Protein AF-A0AA37ZC98-F1 (afdb_monomer_lite)

Structure (mmCIF, N/CA/C/O backbone):
data_AF-A0AA37ZC98-F1
#
_entry.id   AF-A0AA37ZC98-F1
#
loop_
_atom_site.group_PDB
_atom_site.id
_atom_site.type_symbol
_atom_site.label_atom_id
_atom_site.label_alt_id
_atom_site.label_comp_id
_atom_site.label_asym_id
_atom_site.label_entity_id
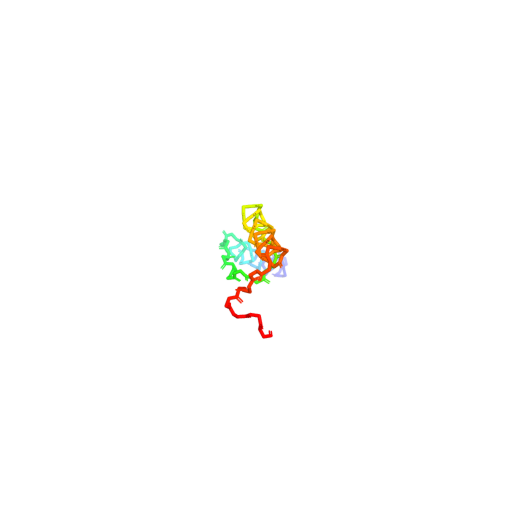_atom_site.label_seq_id
_atom_site.pdbx_PDB_ins_code
_atom_site.Cartn_x
_atom_site.Cartn_y
_atom_site.Cartn_z
_atom_site.occupancy
_atom_site.B_iso_or_equiv
_atom_site.auth_seq_id
_atom_site.auth_comp_id
_atom_site.auth_asym_id
_atom_site.auth_atom_id
_atom_site.pdbx_PDB_model_num
ATOM 1 N N . MET A 1 1 ? 26.925 1.066 -41.499 1.00 57.88 1 MET A N 1
ATOM 2 C CA . MET A 1 1 ? 26.205 1.098 -40.207 1.00 57.88 1 MET A CA 1
ATOM 3 C C . MET A 1 1 ? 25.048 0.131 -40.331 1.00 57.88 1 MET A C 1
ATOM 5 O O . MET A 1 1 ? 24.240 0.330 -41.224 1.00 57.88 1 MET A O 1
ATOM 9 N N . CYS A 1 2 ? 25.045 -0.958 -39.559 1.00 75.69 2 CYS A N 1
ATOM 10 C CA . CYS A 1 2 ? 24.020 -1.999 -39.672 1.00 75.69 2 CYS A CA 1
ATOM 11 C C . CYS A 1 2 ? 22.648 -1.461 -39.253 1.00 75.69 2 CYS A C 1
ATOM 13 O O . CYS A 1 2 ? 22.539 -0.791 -38.229 1.00 75.69 2 CYS A O 1
ATOM 15 N N . GLU A 1 3 ? 21.618 -1.795 -40.021 1.00 78.56 3 GLU A N 1
ATOM 16 C CA . GLU A 1 3 ? 20.221 -1.373 -39.837 1.00 78.56 3 GLU A CA 1
ATOM 17 C C . GLU A 1 3 ? 19.674 -1.712 -38.436 1.00 78.56 3 GLU A C 1
ATOM 19 O O . GLU A 1 3 ? 19.038 -0.881 -37.786 1.00 78.56 3 GLU A O 1
ATOM 24 N N . ALA A 1 4 ? 20.093 -2.856 -37.888 1.00 80.44 4 ALA A N 1
ATOM 25 C CA . ALA A 1 4 ? 19.793 -3.273 -36.519 1.00 80.44 4 ALA A CA 1
ATOM 26 C C . ALA A 1 4 ? 20.250 -2.264 -35.442 1.00 80.44 4 ALA A C 1
ATOM 28 O O . ALA A 1 4 ? 19.622 -2.136 -34.393 1.00 80.44 4 ALA A O 1
ATOM 29 N N . TYR A 1 5 ? 21.336 -1.518 -35.681 1.00 84.31 5 TYR A N 1
ATOM 30 C CA . TYR A 1 5 ? 21.823 -0.509 -34.735 1.00 84.31 5 TYR A CA 1
ATOM 31 C C . TYR A 1 5 ? 20.936 0.746 -34.734 1.00 84.31 5 TYR A C 1
ATOM 33 O O . TYR A 1 5 ? 20.663 1.316 -33.677 1.00 84.31 5 TYR A O 1
ATOM 41 N N . SER A 1 6 ? 20.452 1.173 -35.905 1.00 84.38 6 SER A N 1
ATOM 42 C CA . SER A 1 6 ? 19.502 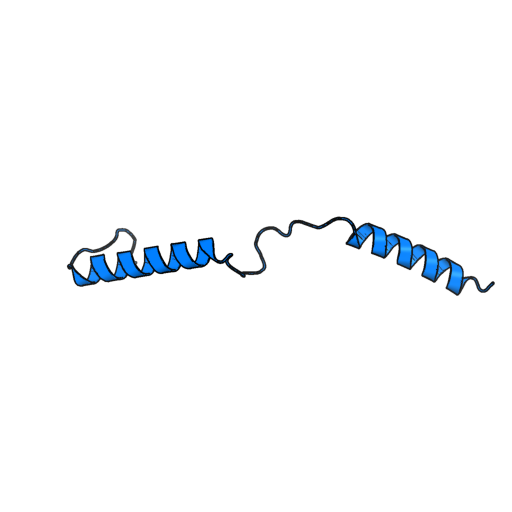2.290 -36.013 1.00 84.38 6 SER A CA 1
ATOM 43 C C . SER A 1 6 ? 18.140 1.954 -35.407 1.00 84.38 6 SER A C 1
ATOM 45 O O . SER A 1 6 ? 17.551 2.790 -34.719 1.00 84.38 6 SER A O 1
ATOM 47 N N . GLU A 1 7 ? 17.666 0.724 -35.592 1.00 87.62 7 GLU A N 1
ATOM 48 C CA . GLU A 1 7 ? 16.426 0.234 -34.981 1.00 87.62 7 GLU A CA 1
ATOM 49 C C . GLU A 1 7 ? 16.541 0.143 -33.456 1.00 87.62 7 GLU A C 1
ATOM 51 O O . GLU A 1 7 ? 15.661 0.600 -32.728 1.00 87.62 7 GLU A O 1
ATOM 56 N N . ALA A 1 8 ? 17.666 -0.358 -32.939 1.00 86.38 8 ALA A N 1
ATOM 57 C CA . ALA A 1 8 ? 17.902 -0.385 -31.500 1.00 86.38 8 ALA A CA 1
ATOM 58 C C . ALA A 1 8 ? 17.916 1.030 -30.900 1.00 86.38 8 ALA A C 1
ATOM 60 O O . ALA A 1 8 ? 17.316 1.270 -29.854 1.00 86.38 8 ALA A O 1
ATOM 61 N N . LYS A 1 9 ? 18.551 1.992 -31.580 1.00 91.19 9 LYS A N 1
ATOM 62 C CA . LYS A 1 9 ? 18.642 3.378 -31.105 1.00 91.19 9 LYS A CA 1
ATOM 63 C C . LYS A 1 9 ? 17.281 4.078 -31.072 1.00 91.19 9 LYS A C 1
ATOM 65 O O . LYS A 1 9 ? 16.986 4.787 -30.113 1.00 91.19 9 LYS A O 1
ATOM 70 N N . THR A 1 10 ? 16.453 3.867 -32.093 1.00 87.88 10 THR A N 1
ATOM 71 C CA . THR A 1 10 ? 15.080 4.399 -32.121 1.00 87.88 10 THR A CA 1
ATOM 72 C C . THR A 1 10 ? 14.231 3.769 -31.022 1.00 87.88 10 THR A C 1
ATOM 74 O O . THR A 1 10 ? 13.572 4.488 -30.273 1.00 87.88 10 THR A O 1
ATOM 77 N N . ARG A 1 11 ? 14.342 2.451 -30.821 1.00 88.38 11 ARG A N 1
ATOM 78 C CA . ARG A 1 11 ? 13.611 1.747 -29.764 1.00 88.38 11 ARG A CA 1
ATOM 79 C C . ARG A 1 11 ? 14.008 2.182 -28.354 1.00 88.38 11 ARG A C 1
ATOM 81 O O . ARG A 1 11 ? 13.140 2.301 -27.494 1.00 88.38 11 ARG A O 1
ATOM 88 N N . ILE A 1 12 ? 15.294 2.432 -28.114 1.00 88.75 12 ILE A N 1
ATOM 89 C CA . ILE A 1 12 ? 15.794 2.942 -26.830 1.00 88.75 12 ILE A CA 1
ATOM 90 C C . ILE A 1 12 ? 15.234 4.341 -26.560 1.00 88.75 12 ILE A C 1
ATOM 92 O O . ILE A 1 12 ? 14.663 4.553 -25.497 1.00 88.75 12 ILE A O 1
ATOM 96 N N . ALA A 1 13 ? 15.291 5.252 -27.535 1.00 87.31 13 ALA A N 1
ATOM 97 C CA . ALA A 1 13 ? 14.758 6.607 -27.377 1.00 87.31 13 ALA A CA 1
ATOM 98 C C . ALA A 1 13 ? 13.240 6.616 -27.095 1.00 87.31 13 ALA A C 1
ATOM 100 O O . ALA A 1 13 ? 12.757 7.379 -26.259 1.00 87.31 13 ALA A O 1
ATOM 101 N N . GLU A 1 14 ? 12.477 5.730 -27.742 1.00 83.75 14 GLU A N 1
ATOM 102 C CA . GLU A 1 14 ? 11.049 5.544 -27.451 1.00 83.75 14 GLU A CA 1
ATOM 103 C C . GLU A 1 14 ? 10.791 5.043 -26.024 1.00 83.75 14 GLU A C 1
ATOM 105 O O . GLU A 1 14 ? 9.813 5.443 -25.390 1.00 83.75 14 GLU A O 1
ATOM 110 N N . LEU A 1 15 ? 11.631 4.134 -25.522 1.00 83.00 15 LEU A N 1
ATOM 111 C CA . LEU A 1 15 ? 11.513 3.586 -24.170 1.00 83.00 15 LEU A CA 1
ATOM 112 C C . LEU A 1 15 ? 11.922 4.613 -23.112 1.00 83.00 15 LEU A C 1
ATOM 114 O O . LEU A 1 15 ? 11.237 4.740 -22.101 1.00 83.00 15 LEU A O 1
ATOM 118 N N . GLU A 1 16 ? 12.974 5.387 -23.368 1.00 82.38 16 GLU A N 1
ATOM 119 C CA . GLU A 1 16 ? 13.402 6.496 -22.514 1.00 82.38 16 GLU A CA 1
ATOM 120 C C . GLU A 1 16 ? 12.311 7.570 -22.415 1.00 82.38 16 GLU A C 1
ATOM 122 O O . GLU A 1 16 ? 11.989 8.014 -21.315 1.00 82.38 16 GLU A O 1
ATOM 127 N N . ALA A 1 17 ? 11.653 7.916 -23.527 1.00 80.00 17 ALA A N 1
ATOM 128 C CA . ALA A 1 17 ? 10.521 8.845 -23.528 1.00 80.00 17 ALA A CA 1
ATOM 129 C C . ALA A 1 17 ? 9.307 8.313 -22.740 1.00 80.00 17 ALA A C 1
ATOM 131 O O . ALA A 1 17 ? 8.599 9.082 -22.087 1.00 80.00 17 ALA A O 1
ATOM 132 N N . LYS A 1 18 ? 9.065 6.995 -22.768 1.00 71.50 18 LYS A N 1
ATOM 133 C CA . LYS A 1 18 ? 8.016 6.348 -21.960 1.00 71.50 18 LYS A CA 1
ATOM 134 C C . LYS A 1 18 ? 8.365 6.305 -20.472 1.00 71.50 18 LYS A C 1
ATOM 136 O O . LYS A 1 18 ? 7.462 6.428 -19.654 1.00 71.50 18 LYS A O 1
ATOM 141 N N . LEU A 1 19 ? 9.644 6.146 -20.129 1.00 71.94 19 LEU A N 1
ATOM 142 C CA . LEU A 1 19 ? 10.129 6.115 -18.747 1.00 71.94 19 LEU A CA 1
ATOM 143 C C . LEU A 1 19 ? 10.183 7.516 -18.114 1.00 71.94 19 LEU A C 1
ATOM 145 O O . LEU A 1 19 ? 9.951 7.657 -16.917 1.00 71.94 19 LEU A O 1
ATOM 149 N N . ALA A 1 20 ? 10.462 8.548 -18.915 1.00 73.19 20 ALA A N 1
ATOM 150 C CA . ALA A 1 20 ? 10.591 9.933 -18.462 1.00 73.19 20 ALA A CA 1
ATOM 151 C C . ALA A 1 20 ? 9.281 10.547 -17.937 1.00 73.19 20 ALA A C 1
ATOM 153 O O . ALA A 1 20 ? 9.326 11.531 -17.201 1.00 73.19 20 ALA A O 1
ATOM 154 N N . ASN A 1 21 ? 8.125 9.975 -18.285 1.00 68.88 21 ASN A N 1
ATOM 155 C CA . ASN A 1 21 ? 6.837 10.394 -17.747 1.00 68.88 21 ASN A CA 1
ATOM 156 C C . ASN A 1 21 ? 6.504 9.543 -16.514 1.00 68.88 21 ASN A C 1
ATOM 158 O O . ASN A 1 21 ? 6.093 8.391 -16.683 1.00 68.88 21 ASN A O 1
ATOM 162 N N . PRO A 1 22 ? 6.655 10.066 -15.281 1.00 61.62 22 PRO A N 1
ATOM 163 C CA . PRO A 1 22 ? 6.276 9.332 -14.085 1.00 61.62 22 PRO A CA 1
ATOM 164 C C . PRO A 1 22 ? 4.771 9.066 -14.126 1.00 61.62 22 PRO A C 1
ATOM 166 O O . PRO A 1 22 ? 3.949 9.955 -13.905 1.00 61.62 22 PRO A O 1
ATOM 169 N N . VAL A 1 23 ? 4.401 7.825 -14.435 1.00 61.38 23 VAL A N 1
ATOM 170 C CA . VAL A 1 23 ? 3.018 7.377 -14.325 1.00 61.38 23 VAL A CA 1
ATOM 171 C C . VAL A 1 23 ? 2.707 7.324 -12.836 1.00 61.38 23 VAL A C 1
ATOM 173 O O . VAL A 1 23 ? 3.205 6.458 -12.117 1.00 61.38 23 VAL A O 1
ATOM 176 N N . LEU A 1 24 ? 1.896 8.272 -12.367 1.00 56.81 24 LEU A N 1
ATOM 177 C CA . LEU A 1 24 ? 1.238 8.185 -11.070 1.00 56.81 24 LEU A CA 1
ATOM 178 C C . LEU A 1 24 ? 0.328 6.958 -11.108 1.00 56.81 24 LEU A C 1
ATOM 180 O O . LEU A 1 24 ? -0.813 7.023 -11.563 1.00 56.81 24 LEU A O 1
ATOM 184 N N . LEU A 1 25 ? 0.865 5.816 -10.686 1.00 56.09 25 LEU A N 1
ATOM 185 C CA . LEU A 1 25 ? 0.075 4.610 -10.519 1.00 56.09 25 LEU A CA 1
ATOM 186 C C . LEU A 1 25 ? -0.999 4.916 -9.463 1.00 56.09 25 LEU A C 1
ATOM 188 O O . LEU A 1 25 ? -0.650 5.340 -8.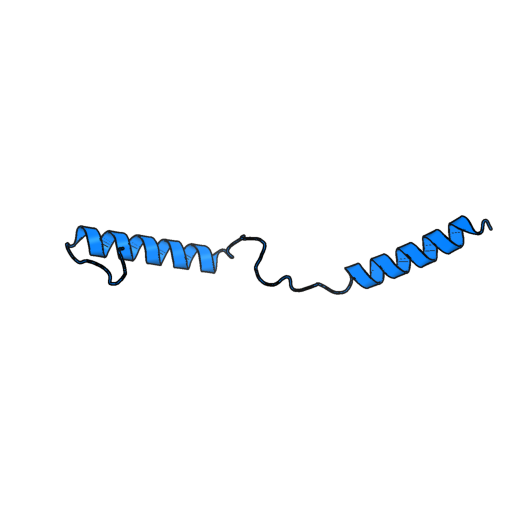356 1.00 56.09 25 LEU A O 1
ATOM 192 N N . PRO A 1 26 ? -2.297 4.730 -9.766 1.00 57.19 26 PRO A N 1
ATOM 193 C CA . PRO A 1 26 ? -3.328 4.807 -8.739 1.00 57.19 26 PRO A CA 1
ATOM 194 C C . PRO A 1 26 ? -2.964 3.786 -7.666 1.00 57.19 26 PRO A C 1
ATOM 196 O O . PRO A 1 26 ? -2.689 2.648 -8.029 1.00 57.19 26 PRO A O 1
ATOM 199 N N . LYS A 1 27 ? -2.882 4.220 -6.397 1.00 57.81 27 LYS A N 1
ATOM 200 C CA . LYS A 1 27 ? -2.357 3.496 -5.218 1.00 57.81 27 LYS A CA 1
ATOM 201 C C . LYS A 1 27 ? -2.644 1.981 -5.247 1.00 57.81 27 LYS A C 1
ATOM 203 O O . LYS A 1 27 ? -3.588 1.504 -4.633 1.00 57.81 27 LYS A O 1
ATOM 208 N N . THR A 1 28 ? -1.831 1.230 -5.982 1.00 57.56 28 THR A N 1
ATOM 209 C CA . THR A 1 28 ? -1.960 -0.226 -6.181 1.00 57.56 28 THR A CA 1
ATOM 210 C C . THR A 1 28 ? -0.740 -0.969 -5.661 1.00 57.56 28 THR A C 1
ATOM 212 O O . THR A 1 28 ? -0.799 -2.179 -5.490 1.00 57.56 28 THR A O 1
ATOM 215 N N . ASN A 1 29 ? 0.331 -0.256 -5.306 1.00 53.22 29 ASN A N 1
ATOM 216 C CA . ASN A 1 29 ? 1.400 -0.809 -4.490 1.00 53.22 29 ASN A CA 1
ATOM 217 C C . ASN A 1 29 ? 1.193 -0.334 -3.057 1.00 53.22 29 ASN A C 1
ATOM 219 O O . ASN A 1 29 ? 1.445 0.829 -2.752 1.00 53.22 29 ASN A O 1
ATOM 223 N N . GLY A 1 30 ? 0.688 -1.235 -2.214 1.00 58.56 30 GLY A N 1
ATOM 224 C CA . GLY A 1 30 ? 0.348 -1.046 -0.802 1.00 58.56 30 GLY A CA 1
ATOM 225 C C . GLY A 1 30 ? 1.517 -0.703 0.126 1.00 58.56 30 GLY A C 1
ATOM 226 O O . GLY A 1 30 ? 1.633 -1.273 1.204 1.00 58.56 30 GLY A O 1
ATOM 227 N N . TYR A 1 31 ? 2.366 0.243 -0.258 1.00 57.41 31 TYR A N 1
ATOM 228 C CA . TYR A 1 31 ? 3.240 0.940 0.667 1.00 57.41 31 TYR A CA 1
ATOM 229 C C . TYR A 1 31 ? 2.475 2.147 1.175 1.00 57.41 31 TYR A C 1
ATOM 231 O O . TYR A 1 31 ? 2.361 3.169 0.499 1.00 57.41 31 TYR A O 1
ATOM 239 N N . TRP A 1 32 ? 1.896 1.992 2.358 1.00 61.56 32 TRP A N 1
ATOM 240 C CA . TRP A 1 32 ? 1.408 3.130 3.119 1.00 61.56 32 TRP A CA 1
ATOM 241 C C . TRP A 1 32 ? 2.568 4.097 3.301 1.00 61.56 32 TRP A C 1
ATOM 243 O O . TRP A 1 32 ? 3.679 3.674 3.639 1.00 61.56 32 TRP A O 1
ATOM 253 N N . ASN A 1 33 ? 2.331 5.383 3.060 1.00 73.00 33 ASN A N 1
ATOM 254 C CA . ASN A 1 33 ? 3.310 6.370 3.486 1.00 73.00 33 ASN A CA 1
ATOM 255 C C . ASN A 1 33 ? 3.403 6.348 5.033 1.00 73.00 33 ASN A C 1
ATOM 257 O O . ASN A 1 33 ? 2.506 5.848 5.717 1.00 73.00 33 ASN A O 1
ATOM 261 N N . GLU A 1 34 ? 4.501 6.846 5.610 1.00 73.94 34 GLU A N 1
ATOM 262 C CA . GLU A 1 34 ? 4.707 6.792 7.071 1.00 73.94 34 GLU A CA 1
ATOM 263 C C . GLU A 1 34 ? 3.563 7.458 7.855 1.00 73.94 34 GLU A C 1
ATOM 265 O O . GLU A 1 34 ? 3.205 7.008 8.942 1.00 73.94 34 GLU A O 1
ATOM 270 N N . GLN A 1 35 ? 2.942 8.488 7.276 1.00 75.75 35 GLN A N 1
ATOM 271 C CA . GLN A 1 35 ? 1.828 9.222 7.875 1.00 75.75 35 GLN A CA 1
ATOM 272 C C . GLN A 1 35 ? 0.536 8.391 7.878 1.00 75.75 35 GLN A C 1
ATOM 274 O O . GLN A 1 35 ? -0.144 8.315 8.894 1.00 75.75 35 GLN A O 1
ATOM 279 N N . GLU A 1 36 ? 0.213 7.722 6.772 1.00 75.06 36 GLU A N 1
ATOM 280 C CA . GLU A 1 36 ? -0.927 6.814 6.612 1.00 75.06 36 GLU A CA 1
ATOM 281 C C . GLU A 1 36 ? -0.794 5.622 7.556 1.00 75.06 36 GLU A C 1
ATOM 283 O O . GLU A 1 36 ? -1.765 5.232 8.202 1.00 75.06 36 GLU A O 1
ATOM 288 N N . LYS A 1 37 ? 0.427 5.102 7.718 1.00 77.62 37 LYS A N 1
ATOM 289 C CA . LYS A 1 37 ? 0.707 4.043 8.685 1.00 77.62 37 LYS A CA 1
ATOM 290 C C . LYS A 1 37 ? 0.508 4.497 10.126 1.00 77.62 37 LYS A C 1
ATOM 292 O O . LYS A 1 37 ? -0.173 3.806 10.879 1.00 77.62 37 LYS A O 1
ATOM 297 N N . ALA A 1 38 ? 1.031 5.665 10.494 1.00 79.00 38 ALA A N 1
ATOM 298 C CA . ALA A 1 38 ? 0.812 6.231 11.823 1.00 79.00 38 ALA A CA 1
ATOM 299 C C . ALA A 1 38 ? -0.680 6.500 12.096 1.00 79.00 38 ALA A C 1
ATOM 301 O O . ALA A 1 38 ? -1.164 6.266 13.204 1.00 79.00 38 ALA A O 1
ATOM 302 N N . HIS A 1 39 ? -1.425 6.952 11.083 1.00 76.44 39 HIS A N 1
ATOM 303 C CA . HIS A 1 39 ? -2.863 7.170 11.193 1.00 76.44 39 HIS A CA 1
ATOM 304 C C . HIS A 1 39 ? -3.635 5.873 11.425 1.00 76.44 39 HIS A C 1
ATOM 306 O O . HIS A 1 39 ? -4.457 5.825 12.341 1.00 76.44 39 HIS A O 1
ATOM 312 N N . GLU A 1 40 ? -3.361 4.814 10.667 1.00 83.50 40 GLU A N 1
ATOM 313 C CA . GLU A 1 40 ? -4.042 3.540 10.894 1.00 83.50 40 GLU A CA 1
ATOM 314 C C . GLU A 1 40 ? -3.680 2.931 12.256 1.00 83.50 40 GLU A C 1
ATOM 316 O O . GLU A 1 40 ? -4.552 2.429 12.970 1.00 83.50 40 GLU A O 1
ATOM 321 N N . GLU A 1 41 ? -2.405 2.979 12.650 1.00 81.75 41 GLU A N 1
ATOM 322 C CA . GLU A 1 41 ? -1.968 2.478 13.955 1.00 81.75 41 GLU A CA 1
ATOM 323 C C . GLU A 1 41 ? -2.686 3.219 15.094 1.00 81.75 41 GLU A C 1
ATOM 325 O O . GLU A 1 41 ? -3.167 2.586 16.041 1.00 81.75 41 GLU A O 1
ATOM 330 N N . ALA A 1 42 ? -2.857 4.539 14.969 1.00 85.25 42 ALA A N 1
ATOM 331 C CA . ALA A 1 42 ? -3.629 5.342 15.912 1.00 85.25 42 ALA A CA 1
ATOM 332 C C . ALA A 1 42 ? -5.117 4.947 15.942 1.00 85.25 42 ALA A C 1
ATOM 334 O O . ALA A 1 42 ? -5.687 4.788 17.025 1.00 85.25 42 ALA A O 1
ATOM 335 N N . ILE A 1 43 ? -5.746 4.734 14.780 1.00 83.50 43 ILE A N 1
ATOM 336 C CA . ILE A 1 43 ? -7.148 4.288 14.679 1.00 83.50 43 ILE A CA 1
ATOM 337 C C . ILE A 1 43 ? -7.320 2.902 15.312 1.00 83.50 43 ILE A C 1
ATOM 339 O O . ILE A 1 43 ? -8.257 2.672 16.080 1.00 83.50 43 ILE A O 1
ATOM 343 N N . THR A 1 44 ? -6.399 1.982 15.038 1.00 86.38 44 THR A N 1
ATOM 344 C CA . THR A 1 44 ? -6.400 0.622 15.589 1.00 86.38 44 THR A CA 1
ATOM 345 C C . THR A 1 44 ? -6.273 0.647 17.109 1.00 86.38 44 THR A C 1
ATOM 347 O O . THR A 1 44 ? -7.025 -0.034 17.815 1.00 86.38 44 THR A O 1
ATOM 350 N N . LEU A 1 45 ? -5.360 1.469 17.634 1.00 87.50 45 LEU A N 1
ATOM 351 C CA . LEU A 1 45 ? -5.191 1.653 19.070 1.00 87.50 45 LEU A CA 1
ATOM 352 C C . LEU A 1 45 ? -6.463 2.224 19.707 1.00 87.50 45 LEU A C 1
ATOM 354 O O . LEU A 1 45 ? -6.925 1.688 20.714 1.00 87.50 45 LEU A O 1
ATOM 358 N N . ALA A 1 46 ? -7.065 3.252 19.105 1.00 84.69 46 ALA A N 1
ATOM 359 C CA . ALA A 1 46 ? -8.307 3.849 19.589 1.00 84.69 46 ALA A CA 1
ATOM 360 C C . ALA A 1 46 ? -9.454 2.826 19.633 1.00 84.69 46 ALA A C 1
ATOM 362 O O . ALA A 1 46 ? -10.104 2.682 20.668 1.00 84.69 46 ALA A O 1
ATOM 363 N N . LYS A 1 47 ? -9.650 2.035 18.568 1.00 80.69 47 LYS A N 1
ATOM 364 C CA . LYS A 1 47 ? -10.654 0.954 18.534 1.00 80.69 47 LYS A CA 1
ATOM 365 C C . LYS A 1 47 ? -10.429 -0.075 19.646 1.00 80.69 47 LYS A C 1
ATOM 367 O O . LYS A 1 47 ? -11.382 -0.493 20.304 1.00 80.69 47 LYS A O 1
ATOM 372 N N . ARG A 1 48 ? -9.172 -0.455 19.911 1.00 84.38 48 ARG A N 1
ATOM 373 C CA . ARG A 1 48 ? -8.830 -1.365 21.017 1.00 84.38 48 ARG A CA 1
ATOM 374 C C . ARG A 1 48 ? -9.171 -0.764 22.380 1.00 84.38 48 ARG A C 1
ATOM 376 O O . ARG A 1 48 ? -9.704 -1.479 23.224 1.00 84.38 48 ARG A O 1
ATOM 383 N N . GLN A 1 49 ? -8.879 0.518 22.597 1.00 85.50 49 GLN A N 1
ATOM 384 C CA . GLN A 1 49 ? -9.198 1.204 23.854 1.00 85.50 49 GLN A CA 1
ATOM 385 C C . GLN A 1 49 ? -10.709 1.304 24.078 1.00 85.50 49 GLN A C 1
ATOM 387 O O . GLN A 1 49 ? -11.180 1.007 25.171 1.00 85.50 49 GLN A O 1
ATOM 392 N N . ILE A 1 50 ? -11.476 1.626 23.034 1.00 82.94 50 ILE A N 1
ATOM 393 C CA . ILE A 1 50 ? -12.945 1.663 23.083 1.00 82.94 50 ILE A CA 1
ATOM 394 C C . ILE A 1 50 ? -13.498 0.284 23.478 1.00 82.94 50 ILE A C 1
ATOM 396 O O . ILE A 1 50 ? -14.309 0.186 24.400 1.00 82.94 50 ILE A O 1
ATOM 400 N N . ARG A 1 51 ? -12.979 -0.790 22.865 1.00 80.38 51 ARG A N 1
ATOM 401 C CA . ARG A 1 51 ? -13.362 -2.171 23.191 1.00 80.38 51 ARG A CA 1
ATOM 402 C C . ARG A 1 51 ? -13.007 -2.564 24.629 1.00 80.38 51 ARG A C 1
ATOM 404 O O . ARG A 1 51 ? -13.823 -3.188 25.300 1.00 80.38 51 ARG A O 1
ATOM 411 N N . LEU A 1 52 ? -11.817 -2.199 25.117 1.00 83.88 52 LEU A N 1
ATOM 412 C CA . LEU A 1 52 ? -11.404 -2.444 26.509 1.00 83.88 52 LEU A CA 1
ATOM 413 C C . LEU A 1 52 ? -12.252 -1.662 27.518 1.00 83.88 52 LEU A C 1
ATOM 415 O O . LEU A 1 52 ? -12.531 -2.168 28.600 1.00 83.88 52 LEU A O 1
ATOM 419 N N . ALA A 1 53 ? -12.694 -0.461 27.152 1.00 84.25 53 ALA A N 1
ATOM 420 C CA . ALA A 1 53 ? -13.600 0.353 27.950 1.00 84.25 53 ALA A CA 1
ATOM 421 C C . ALA A 1 53 ? -15.059 -0.157 27.931 1.00 84.25 53 ALA A C 1
ATOM 423 O O . ALA A 1 53 ? -15.923 0.453 28.554 1.00 84.25 53 ALA A O 1
ATOM 424 N N . GLY A 1 54 ? -15.343 -1.273 27.245 1.00 83.50 54 GLY A N 1
ATOM 425 C CA . GLY A 1 54 ? -16.669 -1.896 27.198 1.00 83.50 54 GLY A CA 1
ATOM 426 C C . GLY A 1 54 ? -17.629 -1.270 26.184 1.00 83.50 54 GLY A C 1
ATOM 427 O O . GLY A 1 54 ? -18.804 -1.631 26.155 1.00 83.50 54 GLY A O 1
ATOM 428 N N . PHE A 1 55 ? -17.144 -0.363 25.335 1.00 77.25 55 PHE A N 1
ATOM 429 C CA . PHE A 1 55 ? -17.921 0.244 24.259 1.00 77.25 55 PHE A CA 1
ATOM 430 C C . PHE A 1 55 ? -17.711 -0.535 22.951 1.00 77.25 55 PHE A C 1
ATOM 432 O O . PHE A 1 55 ? -16.628 -1.061 22.685 1.00 77.25 55 PHE A O 1
ATOM 439 N N . ARG A 1 56 ? -18.750 -0.622 22.115 1.00 69.88 56 ARG A N 1
ATOM 440 C CA . ARG A 1 56 ? -18.657 -1.186 20.759 1.00 69.88 56 ARG A CA 1
ATOM 441 C C . ARG A 1 56 ? -18.584 -0.048 19.744 1.00 69.88 56 ARG A C 1
ATOM 443 O O . ARG A 1 56 ? -19.364 0.894 19.840 1.00 69.88 56 ARG A O 1
ATOM 450 N N . CYS A 1 57 ? -17.661 -0.141 18.790 1.00 61.62 57 CYS A N 1
ATOM 451 C CA . CYS A 1 57 ? -17.652 0.743 17.625 1.00 61.62 57 CYS A CA 1
ATOM 452 C C . CYS A 1 57 ? -18.739 0.286 16.642 1.00 61.62 57 CYS A C 1
ATOM 454 O O . CYS A 1 57 ? -18.885 -0.914 16.411 1.00 61.62 57 CYS A O 1
ATOM 456 N N . GLU A 1 58 ? -19.488 1.221 16.057 1.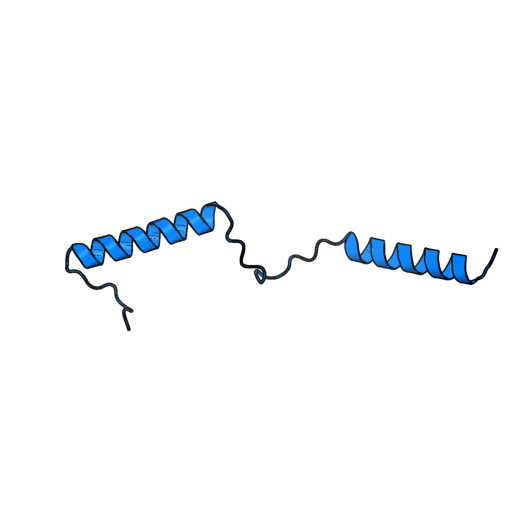00 59.69 58 GLU A N 1
ATOM 457 C CA . GLU A 1 58 ? -20.435 0.906 14.979 1.00 59.69 58 GLU A CA 1
ATOM 458 C C . GLU A 1 58 ? -19.679 0.281 13.788 1.00 59.69 58 GLU A C 1
ATOM 460 O O . GLU A 1 58 ? -18.685 0.844 13.324 1.00 59.69 58 GLU A O 1
ATOM 465 N N . GLY A 1 59 ? -20.121 -0.898 13.327 1.00 61.25 59 GLY A N 1
ATOM 466 C CA . GLY A 1 59 ? -19.515 -1.637 12.206 1.00 61.25 59 GLY A CA 1
ATOM 467 C C . GLY A 1 59 ? -18.624 -2.842 12.559 1.00 61.25 59 GLY A C 1
ATOM 468 O O . GLY A 1 59 ? -17.973 -3.362 11.659 1.00 61.25 59 GLY A O 1
ATOM 469 N N . ASP A 1 60 ? -18.572 -3.294 13.820 1.00 56.03 60 ASP A N 1
ATOM 470 C CA . ASP A 1 60 ? -18.035 -4.625 14.186 1.00 56.03 60 ASP A CA 1
ATOM 471 C C . ASP A 1 60 ? -19.060 -5.726 13.793 1.00 56.03 60 ASP A C 1
ATOM 473 O O . ASP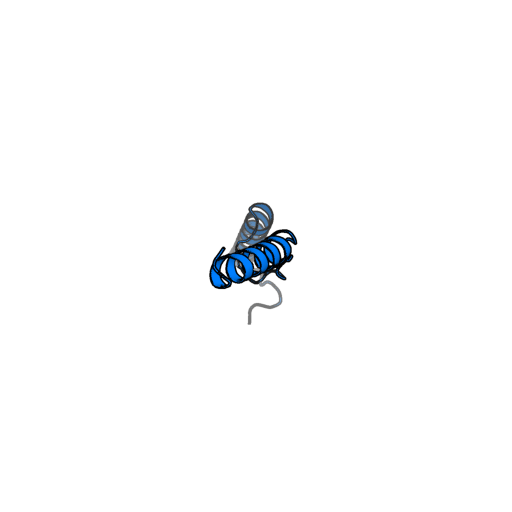 A 1 60 ? -19.758 -6.269 14.655 1.00 56.03 60 ASP A O 1
ATOM 477 N N . GLU A 1 61 ? -19.193 -6.012 12.494 1.00 53.19 61 GLU A N 1
ATOM 478 C CA . GLU A 1 61 ? -19.700 -7.303 11.978 1.00 53.19 61 GLU A CA 1
ATOM 479 C C . GLU A 1 61 ? -18.531 -8.196 11.543 1.00 53.19 61 GLU A C 1
ATOM 481 O O . GLU A 1 61 ? -17.578 -7.670 10.920 1.00 53.19 61 GLU A O 1
#

Organism: NCBI:txid67827

Sequence (61 aa):
MCEAYSEAKTRIAELEAKLANPVLLPKTNGYWNEQEKAHEEAITLAKRQIRLAGFRCEGDE

Radius of gyration: 25.15 Å; chains: 1; bounding box: 47×18×68 Å

Secondary structure (DSSP, 8-state):
--HHHHHHHHHHHHHHHHHSS-----S-S----HHHHHHHHHHHHHHHHHHHTTPPPTT--

Foldseek 3Di:
DDPVVVVVVVVVVVVVVVVVDPPPDPPPPPPDDPVSVVVVVVVVVVCVVCVVVVHHDPPPD

pLDDT: mean 74.76, std 11.4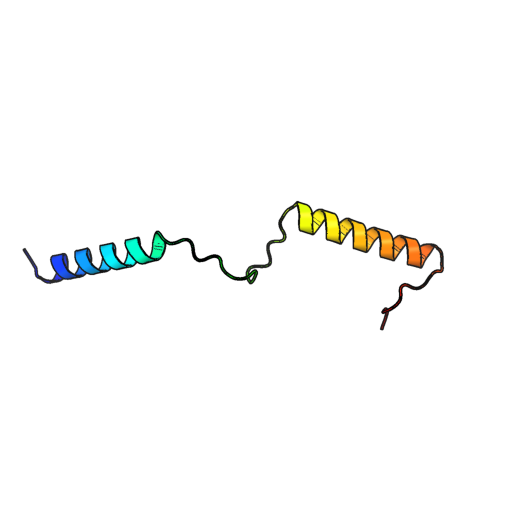3, range [53.19, 91.19]